Protein AF-A0A832UGS5-F1 (afdb_monomer)

pLDDT: mean 82.24, std 16.59, range [32.34, 94.75]

Structure (mmCIF, N/CA/C/O backbone):
data_AF-A0A832UGS5-F1
#
_entry.id   AF-A0A832UGS5-F1
#
loop_
_atom_site.group_PDB
_atom_site.id
_atom_site.type_symbol
_atom_site.label_atom_id
_atom_site.label_alt_id
_atom_site.label_comp_id
_atom_site.label_asym_id
_atom_site.label_entity_id
_atom_site.label_seq_id
_atom_site.pdbx_PDB_ins_code
_atom_site.Cartn_x
_atom_site.Cartn_y
_atom_site.Cartn_z
_atom_site.occupancy
_atom_site.B_iso_or_equiv
_atom_site.auth_seq_id
_atom_site.auth_comp_id
_atom_site.auth_asym_id
_atom_site.auth_atom_id
_atom_site.pdbx_PDB_model_num
ATOM 1 N N . MET A 1 1 ? 16.359 -1.338 5.028 1.00 34.03 1 MET A N 1
ATOM 2 C CA . MET A 1 1 ? 15.438 -1.754 3.945 1.00 34.03 1 MET A CA 1
ATOM 3 C C . MET A 1 1 ? 15.946 -1.133 2.652 1.00 34.03 1 MET A C 1
ATOM 5 O O . MET A 1 1 ? 15.878 0.079 2.527 1.00 34.03 1 MET A O 1
ATOM 9 N N . ASN A 1 2 ? 16.525 -1.927 1.746 1.00 32.34 2 ASN A N 1
ATOM 10 C CA . ASN A 1 2 ? 17.076 -1.449 0.470 1.00 32.34 2 ASN A CA 1
ATOM 11 C C . ASN A 1 2 ? 16.174 -1.898 -0.687 1.00 32.34 2 ASN A C 1
ATOM 13 O O . ASN A 1 2 ? 16.517 -2.808 -1.426 1.00 32.34 2 ASN A O 1
ATOM 17 N N . GLY A 1 3 ? 15.013 -1.260 -0.818 1.00 38.94 3 GLY A N 1
ATOM 18 C CA . GLY A 1 3 ? 14.150 -1.349 -1.997 1.00 38.94 3 GLY A CA 1
ATOM 19 C C . GLY A 1 3 ? 13.993 0.050 -2.573 1.00 38.94 3 GLY A C 1
ATOM 20 O O . GLY A 1 3 ? 12.975 0.701 -2.363 1.00 38.94 3 GLY A O 1
ATOM 21 N N . ARG A 1 4 ? 15.052 0.587 -3.189 1.00 42.25 4 ARG A N 1
ATOM 22 C CA . ARG A 1 4 ? 14.967 1.886 -3.864 1.00 42.25 4 ARG A CA 1
ATOM 23 C C . ARG A 1 4 ? 14.299 1.665 -5.215 1.00 42.25 4 ARG A C 1
ATOM 25 O O . ARG A 1 4 ? 14.947 1.218 -6.153 1.00 42.25 4 ARG A O 1
ATOM 32 N N . VAL A 1 5 ? 13.019 2.009 -5.307 1.00 51.41 5 VAL A N 1
ATOM 33 C CA 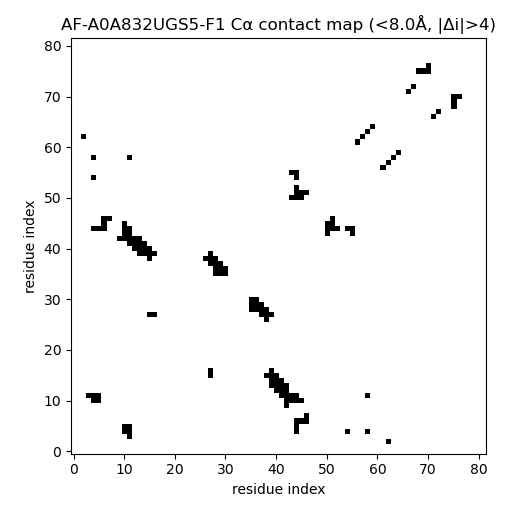. VAL A 1 5 ? 12.349 2.233 -6.588 1.00 51.41 5 VAL A CA 1
ATOM 34 C C . VAL A 1 5 ? 13.013 3.462 -7.215 1.00 51.41 5 VAL A C 1
ATOM 36 O O . VAL A 1 5 ? 12.858 4.582 -6.732 1.00 51.41 5 VAL A O 1
ATOM 39 N N . THR A 1 6 ? 13.861 3.264 -8.222 1.00 42.28 6 THR A N 1
ATOM 40 C CA . THR A 1 6 ? 14.624 4.360 -8.830 1.00 42.28 6 THR A CA 1
ATOM 41 C C . THR A 1 6 ? 13.823 5.038 -9.934 1.00 42.28 6 THR A C 1
ATOM 43 O O . THR A 1 6 ? 13.443 4.404 -10.914 1.00 42.28 6 THR A O 1
ATOM 46 N N . GLY A 1 7 ? 13.609 6.350 -9.814 1.00 43.31 7 GLY A N 1
ATOM 47 C CA . GLY A 1 7 ? 13.140 7.186 -10.915 1.00 43.31 7 GLY A CA 1
ATOM 48 C C . GLY A 1 7 ? 12.821 8.625 -10.507 1.00 43.31 7 GLY A C 1
ATOM 49 O O . GLY A 1 7 ? 12.639 8.946 -9.333 1.00 43.31 7 GLY A O 1
ATOM 50 N N . SER A 1 8 ? 12.841 9.514 -11.498 1.00 43.56 8 SER A N 1
ATOM 51 C CA . SER A 1 8 ? 12.926 10.967 -11.338 1.00 43.56 8 SER A CA 1
ATOM 52 C C . SER A 1 8 ? 11.676 11.573 -10.675 1.00 43.56 8 SER A C 1
ATOM 54 O O . SER A 1 8 ? 10.635 11.741 -11.301 1.00 43.56 8 SER A O 1
ATOM 56 N N . ARG A 1 9 ? 11.839 11.953 -9.402 1.00 45.09 9 ARG A N 1
ATOM 57 C CA . ARG A 1 9 ? 11.026 12.846 -8.549 1.00 45.09 9 ARG A CA 1
ATOM 58 C C . ARG A 1 9 ? 9.921 12.278 -7.648 1.00 45.09 9 ARG A C 1
ATOM 60 O O . ARG A 1 9 ? 9.780 12.877 -6.589 1.00 45.09 9 ARG A O 1
ATOM 67 N N . ARG A 1 10 ? 9.201 11.187 -7.953 1.00 55.03 10 ARG A N 1
ATOM 68 C CA . ARG A 1 10 ? 8.178 10.597 -7.033 1.00 55.03 10 ARG A CA 1
ATOM 69 C C . ARG A 1 10 ? 7.929 9.086 -7.200 1.00 55.03 10 ARG A C 1
ATOM 71 O O . ARG A 1 10 ? 6.934 8.551 -6.715 1.00 55.03 10 ARG A O 1
ATOM 78 N N . ASN A 1 11 ? 8.796 8.380 -7.920 1.00 56.34 11 ASN A N 1
ATOM 79 C CA . ASN A 1 11 ? 8.559 6.970 -8.233 1.00 56.34 11 ASN A CA 1
ATOM 80 C C . ASN A 1 11 ? 8.683 6.105 -6.974 1.00 56.34 11 ASN A C 1
ATOM 82 O O . ASN A 1 11 ? 9.687 6.182 -6.270 1.00 56.34 11 ASN A O 1
ATOM 86 N N . GLY A 1 12 ? 7.664 5.287 -6.705 1.00 64.94 12 GLY A N 1
ATOM 87 C CA . GLY A 1 12 ? 7.584 4.472 -5.493 1.00 64.94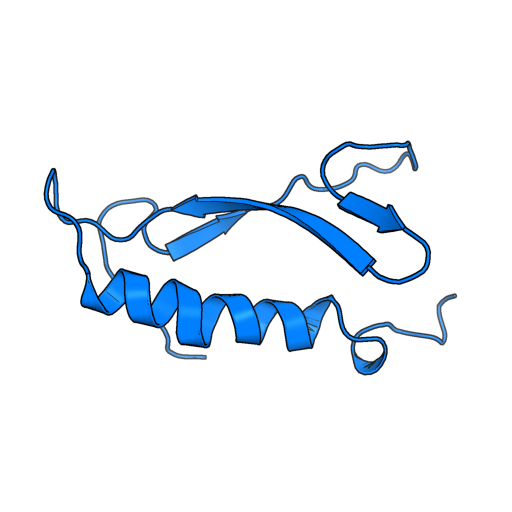 12 GLY A CA 1
ATOM 88 C C . GLY A 1 12 ? 7.185 5.245 -4.234 1.00 64.94 12 GLY A C 1
ATOM 89 O O . GLY A 1 12 ? 7.240 4.682 -3.144 1.00 64.94 12 GLY A O 1
ATOM 90 N N . GLU A 1 13 ? 6.781 6.516 -4.355 1.00 81.56 13 GLU A N 1
ATOM 91 C CA . GLU A 1 13 ? 6.181 7.254 -3.244 1.00 81.56 13 GLU A CA 1
ATOM 92 C C . GLU A 1 13 ? 4.808 6.656 -2.921 1.00 81.56 13 GLU A C 1
ATOM 94 O O . GLU A 1 13 ? 3.944 6.560 -3.795 1.00 81.56 13 GLU A O 1
ATOM 99 N N . ILE A 1 14 ? 4.609 6.266 -1.664 1.00 84.69 14 ILE A N 1
ATOM 100 C CA . ILE A 1 14 ? 3.312 5.864 -1.125 1.00 84.69 14 ILE A CA 1
ATOM 101 C C . ILE A 1 14 ? 2.905 6.940 -0.126 1.00 84.69 14 ILE A C 1
ATOM 103 O O . ILE A 1 14 ? 3.624 7.200 0.837 1.00 84.69 14 ILE A O 1
ATOM 107 N N . ALA A 1 15 ? 1.759 7.569 -0.359 1.00 88.75 15 ALA A N 1
ATOM 108 C CA . ALA A 1 15 ? 1.228 8.617 0.496 1.00 88.75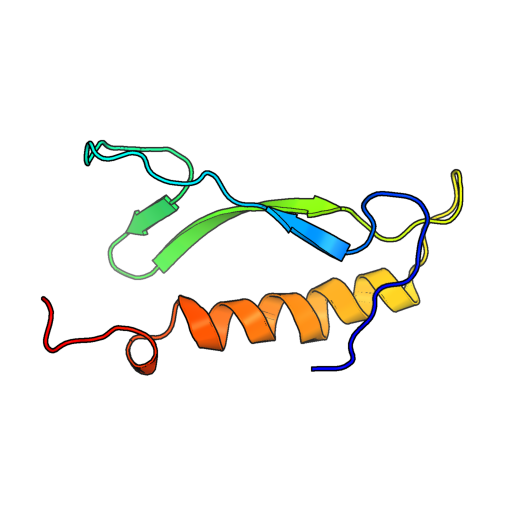 15 ALA A CA 1
ATOM 109 C C . ALA A 1 15 ? -0.209 8.300 0.906 1.00 88.75 15 ALA A C 1
ATOM 111 O O . ALA A 1 15 ? -1.007 7.790 0.122 1.00 88.75 15 ALA A O 1
ATOM 112 N N . VAL A 1 16 ? -0.548 8.647 2.140 1.00 90.19 16 VAL A N 1
ATOM 113 C CA . VAL A 1 16 ? -1.898 8.531 2.697 1.00 90.19 16 VAL A CA 1
ATOM 114 C C . VAL A 1 16 ? -2.324 9.874 3.269 1.00 90.19 16 VAL A C 1
ATOM 116 O O . VAL A 1 16 ? -1.495 10.749 3.527 1.00 90.19 16 VAL A O 1
ATOM 119 N N . GLN A 1 17 ? -3.625 10.056 3.475 1.00 89.06 17 GLN A N 1
ATOM 120 C CA . GLN A 1 17 ? -4.118 11.242 4.161 1.00 89.06 17 GLN A CA 1
ATOM 121 C C . GLN A 1 17 ? -3.722 11.189 5.644 1.00 89.06 17 GLN A C 1
ATOM 123 O O . GLN A 1 17 ? -4.296 10.420 6.413 1.00 89.06 17 GLN A O 1
ATOM 128 N N . SER A 1 18 ? -2.783 12.041 6.058 1.00 88.62 18 SER A N 1
ATOM 129 C CA . SER A 1 18 ? -2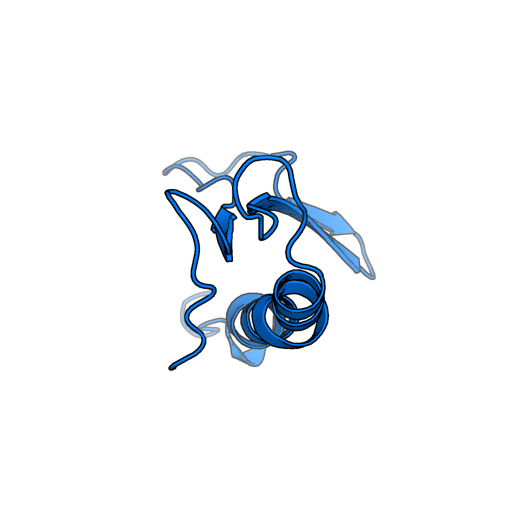.396 12.147 7.466 1.00 88.62 18 SER A CA 1
ATOM 130 C C . SER A 1 18 ? -3.540 12.705 8.327 1.00 88.62 18 SER A C 1
ATOM 132 O O . SER A 1 18 ? -4.220 13.655 7.914 1.00 88.62 18 SER A O 1
ATOM 134 N N . PRO A 1 19 ? -3.768 12.156 9.533 1.00 89.44 19 PRO A N 1
ATOM 135 C CA . PRO A 1 19 ? -4.730 12.713 10.473 1.00 89.44 19 PRO A CA 1
ATOM 136 C C . PRO A 1 1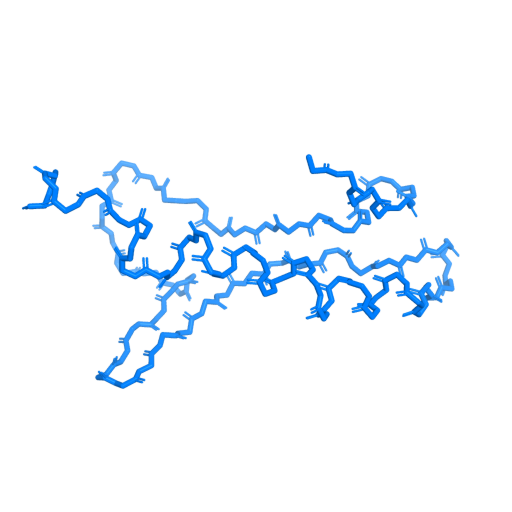9 ? -4.241 14.060 11.032 1.00 89.44 19 PRO A C 1
ATOM 138 O O . PRO A 1 19 ? -3.046 14.340 11.082 1.00 89.44 19 PRO A O 1
ATOM 141 N N . SER A 1 20 ? -5.181 14.896 11.477 1.00 88.50 20 SER A N 1
ATOM 142 C CA . SER A 1 20 ? -4.889 16.049 12.338 1.00 88.50 20 SER A CA 1
ATOM 143 C C . SER A 1 20 ? -5.190 15.704 13.799 1.00 88.50 20 SER A C 1
ATOM 145 O O . SER A 1 20 ? -5.656 14.605 14.091 1.00 88.50 20 SER A O 1
ATOM 147 N N . GLN A 1 21 ? -5.004 16.658 14.714 1.00 92.50 21 GLN A N 1
ATOM 148 C CA . GLN A 1 21 ? -5.320 16.470 16.136 1.00 92.50 21 GLN A CA 1
ATOM 149 C C . GLN A 1 21 ? -6.784 16.058 16.390 1.00 92.50 21 GLN A C 1
ATOM 151 O O . GLN A 1 21 ? -7.080 15.400 17.382 1.00 92.50 21 GLN A O 1
ATOM 156 N N . LYS A 1 22 ? -7.719 16.429 15.501 1.00 93.12 22 LYS A N 1
ATOM 157 C CA . LYS A 1 22 ? -9.138 16.084 15.648 1.00 93.12 22 LYS A CA 1
ATOM 158 C C . LYS A 1 22 ? -9.456 14.733 15.000 1.00 93.12 22 LYS A C 1
ATOM 160 O O . LYS A 1 22 ? -9.221 14.534 13.799 1.00 93.12 22 LYS A O 1
ATOM 165 N N . ILE A 1 23 ? -10.093 13.857 15.779 1.00 90.25 23 ILE A N 1
ATOM 166 C CA . ILE A 1 23 ? -10.683 12.601 15.308 1.00 90.25 23 ILE A CA 1
ATOM 167 C C . ILE A 1 23 ? -12.017 12.924 14.625 1.00 90.25 23 ILE A C 1
ATOM 169 O O . ILE A 1 23 ? -12.935 13.458 15.245 1.00 90.25 23 ILE A O 1
ATOM 173 N N . ILE A 1 24 ? -12.099 12.652 13.324 1.00 91.19 24 ILE A N 1
ATOM 174 C CA . ILE A 1 24 ? -13.299 12.844 12.502 1.00 91.19 24 ILE A CA 1
ATOM 175 C C . ILE A 1 24 ? -13.433 11.673 11.532 1.00 91.19 24 ILE A C 1
ATOM 177 O O . ILE A 1 24 ? -12.440 11.027 11.194 1.00 91.19 24 ILE A O 1
ATOM 181 N N . ILE A 1 25 ? -14.650 11.450 11.043 1.00 89.94 25 ILE A N 1
ATOM 182 C CA . ILE A 1 25 ? -14.910 10.512 9.949 1.00 89.94 25 ILE A CA 1
ATOM 183 C C . ILE A 1 25 ? -14.224 11.046 8.684 1.00 89.94 25 ILE A C 1
ATOM 185 O O . ILE A 1 25 ? -14.389 12.216 8.330 1.00 89.94 25 ILE A O 1
ATOM 189 N N . ARG A 1 26 ? -13.432 10.202 8.015 1.00 89.19 26 ARG A N 1
ATOM 190 C CA . ARG A 1 26 ? -12.690 10.542 6.791 1.00 89.19 26 ARG A CA 1
ATOM 191 C C . ARG A 1 26 ? -12.836 9.424 5.767 1.00 89.19 26 ARG A C 1
ATOM 193 O O . ARG A 1 26 ? -13.022 8.272 6.130 1.00 89.19 26 ARG A O 1
ATOM 200 N N . SER A 1 27 ? -12.700 9.769 4.492 1.00 91.31 27 SER A N 1
ATOM 201 C CA . SER A 1 27 ? -12.691 8.795 3.396 1.00 91.31 27 SER A CA 1
ATOM 202 C C . SER A 1 27 ? -11.391 7.992 3.313 1.00 91.31 27 SER A C 1
ATOM 204 O O . SER A 1 27 ? -11.401 6.906 2.749 1.00 91.31 27 SER A O 1
ATOM 206 N N . GLY A 1 28 ? -10.288 8.506 3.873 1.00 91.62 28 GLY A N 1
ATOM 207 C CA . GLY A 1 28 ? -8.961 7.884 3.789 1.00 91.62 28 GLY A CA 1
ATOM 208 C C . GLY A 1 28 ? -8.890 6.455 4.332 1.00 91.62 28 GLY A C 1
ATOM 209 O O . GLY A 1 28 ? -8.095 5.661 3.837 1.00 91.62 28 GLY A O 1
ATOM 210 N N . ILE A 1 29 ? -9.736 6.112 5.308 1.00 91.62 29 ILE A N 1
ATOM 211 C CA . ILE A 1 29 ? -9.882 4.751 5.831 1.00 91.62 29 ILE A CA 1
ATOM 212 C C . ILE A 1 29 ? -11.364 4.484 6.090 1.00 91.62 29 ILE A C 1
ATOM 214 O O . ILE A 1 29 ? -12.046 5.294 6.718 1.00 91.62 29 ILE A O 1
ATOM 218 N N . LYS A 1 30 ? -11.850 3.323 5.648 1.00 92.88 30 LYS A N 1
ATOM 219 C CA . LYS A 1 30 ? -13.182 2.809 5.963 1.00 92.88 30 LYS A CA 1
ATOM 220 C C . LYS A 1 30 ? -13.059 1.411 6.549 1.00 92.88 30 LYS A C 1
ATOM 222 O O . LYS A 1 30 ? -12.551 0.513 5.888 1.00 92.88 30 LYS A O 1
ATOM 227 N N . ILE A 1 31 ? -13.553 1.232 7.765 1.00 91.88 31 ILE A N 1
ATOM 228 C CA . ILE A 1 31 ? -13.598 -0.064 8.443 1.00 91.88 31 ILE A CA 1
ATOM 229 C C . ILE A 1 31 ? -15.046 -0.556 8.399 1.00 91.88 31 ILE A C 1
ATOM 231 O O . ILE A 1 31 ? -15.964 0.190 8.736 1.00 91.88 31 ILE A O 1
ATOM 235 N N . ASN A 1 32 ? -15.243 -1.788 7.944 1.00 92.56 32 ASN A N 1
ATOM 236 C CA . ASN A 1 32 ? -16.494 -2.537 8.039 1.00 92.56 32 ASN A CA 1
ATOM 237 C C . ASN A 1 32 ? -16.250 -3.783 8.909 1.00 92.56 32 ASN A C 1
ATOM 239 O O . ASN A 1 32 ? -15.112 -4.046 9.286 1.00 92.56 32 ASN A O 1
ATOM 243 N N . ASN A 1 33 ? -17.296 -4.566 9.181 1.00 92.56 33 ASN A N 1
ATOM 244 C CA . ASN A 1 33 ? -17.224 -5.715 10.096 1.00 92.56 33 ASN A CA 1
ATOM 245 C C . ASN A 1 33 ? -16.069 -6.685 9.787 1.00 92.56 33 ASN A C 1
ATOM 247 O O . ASN A 1 33 ? -15.356 -7.076 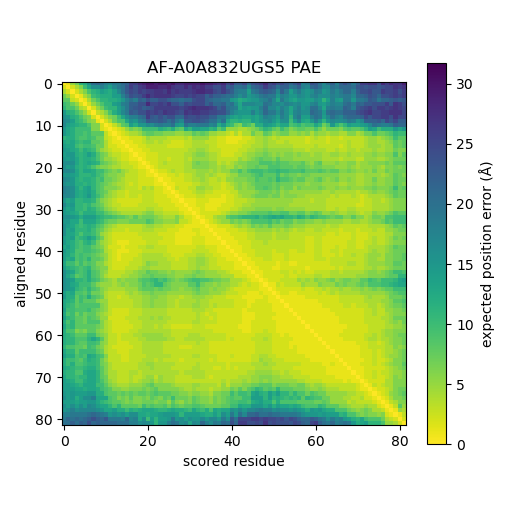10.703 1.00 92.56 33 ASN A O 1
ATOM 251 N N . ASP A 1 34 ? -15.847 -6.996 8.505 1.00 93.56 34 ASP A N 1
ATOM 252 C CA . ASP A 1 34 ? -14.903 -8.049 8.095 1.00 93.56 34 ASP A CA 1
ATOM 253 C C . ASP A 1 34 ? -13.743 -7.525 7.232 1.00 93.56 34 ASP A C 1
ATOM 255 O O . ASP A 1 34 ? -12.939 -8.296 6.713 1.00 93.56 34 ASP A O 1
ATOM 259 N N . SER A 1 35 ? -13.676 -6.212 6.988 1.00 92.31 35 SER A N 1
ATOM 260 C CA . SER A 1 35 ? -12.665 -5.641 6.092 1.00 92.31 35 SER A CA 1
ATOM 261 C C . SER A 1 35 ? -12.372 -4.178 6.375 1.00 92.31 35 SER A C 1
ATOM 263 O O . SER A 1 35 ? -13.236 -3.403 6.786 1.00 92.31 35 SER A O 1
ATOM 265 N N . MET A 1 36 ? -11.144 -3.782 6.058 1.00 91.31 36 MET A N 1
ATOM 266 C CA . MET A 1 36 ? -10.714 -2.394 6.047 1.00 91.31 36 MET A CA 1
ATOM 267 C C . MET A 1 36 ? -10.327 -1.989 4.626 1.00 91.31 36 MET A C 1
ATOM 269 O O . MET A 1 36 ? -9.603 -2.692 3.930 1.00 91.31 36 MET A O 1
ATOM 273 N N . THR A 1 37 ? -10.807 -0.830 4.195 1.00 93.56 37 THR A N 1
ATOM 274 C CA . THR A 1 37 ? -10.413 -0.178 2.948 1.00 93.56 37 THR A CA 1
ATOM 275 C C . THR A 1 37 ? -9.556 1.033 3.279 1.00 93.56 37 THR A C 1
ATOM 277 O O . THR A 1 37 ? -10.000 1.919 4.008 1.00 93.56 37 THR A O 1
ATOM 280 N N . VAL A 1 38 ? -8.350 1.091 2.719 1.00 92.00 38 VAL A N 1
ATOM 281 C CA . VAL A 1 38 ? -7.438 2.234 2.838 1.00 92.00 38 VAL A CA 1
ATOM 282 C C . VAL A 1 38 ? -7.317 2.902 1.473 1.00 92.00 38 VAL A C 1
ATOM 284 O O . VAL A 1 38 ? -7.059 2.233 0.474 1.00 92.00 38 VAL A O 1
ATOM 287 N N . ILE A 1 39 ? -7.498 4.220 1.428 1.00 94.06 39 ILE A N 1
ATOM 288 C CA . ILE A 1 39 ? -7.272 5.024 0.226 1.00 94.06 39 ILE A CA 1
ATOM 289 C C . ILE A 1 39 ? -5.875 5.634 0.315 1.00 94.06 39 ILE A C 1
ATOM 291 O O . ILE A 1 39 ? -5.554 6.353 1.262 1.00 94.06 39 ILE A O 1
ATOM 295 N N . LEU A 1 40 ? -5.053 5.359 -0.695 1.00 92.12 40 LEU A N 1
ATOM 296 C CA . 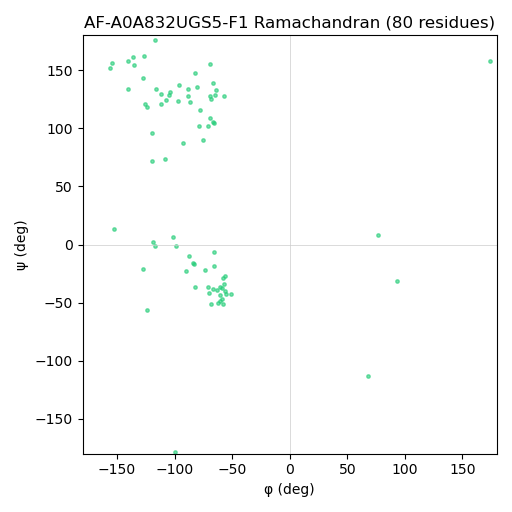LEU A 1 40 ? -3.674 5.824 -0.784 1.00 92.12 40 LEU A CA 1
ATOM 297 C C . LEU A 1 40 ? -3.351 6.332 -2.189 1.00 92.12 40 LEU A C 1
ATOM 299 O O . LEU A 1 40 ? -4.021 5.993 -3.164 1.00 92.12 40 LEU A O 1
ATOM 303 N N . PHE A 1 41 ? -2.287 7.119 -2.284 1.00 91.56 41 PHE A N 1
ATOM 304 C CA . PHE A 1 41 ? -1.634 7.478 -3.533 1.00 91.56 41 PHE A CA 1
ATOM 305 C C . PHE A 1 41 ? -0.349 6.670 -3.666 1.00 91.56 41 PHE A C 1
ATOM 307 O O . PHE A 1 41 ? 0.455 6.636 -2.738 1.00 91.56 41 PHE A O 1
ATOM 314 N N . ALA A 1 42 ? -0.145 6.056 -4.828 1.00 89.25 42 ALA A N 1
ATOM 315 C CA . ALA A 1 42 ? 1.096 5.376 -5.170 1.00 89.25 42 ALA A CA 1
ATOM 316 C C . ALA A 1 42 ? 1.650 5.961 -6.474 1.00 89.25 42 ALA A C 1
ATOM 318 O O . ALA A 1 42 ? 1.003 5.898 -7.522 1.00 89.25 42 ALA A O 1
ATOM 319 N N . GLY A 1 43 ? 2.841 6.553 -6.408 1.00 89.69 43 GLY A N 1
ATOM 320 C CA . GLY A 1 43 ? 3.559 7.055 -7.573 1.00 89.69 43 GLY A CA 1
ATOM 321 C C . GLY A 1 43 ? 4.086 5.895 -8.412 1.00 89.69 43 GLY A C 1
ATOM 322 O O . GLY A 1 43 ? 5.096 5.286 -8.055 1.00 89.69 43 GLY A O 1
ATOM 323 N N . LEU A 1 44 ? 3.408 5.584 -9.520 1.00 90.69 44 LEU A N 1
ATOM 324 C CA . LEU A 1 44 ? 3.793 4.466 -10.379 1.00 90.69 44 LEU A CA 1
ATOM 325 C C . LEU A 1 44 ? 5.179 4.689 -11.014 1.00 90.69 44 LEU A C 1
ATOM 327 O O . LEU A 1 44 ? 5.434 5.765 -11.563 1.00 90.69 44 LEU A O 1
ATOM 331 N N . PRO A 1 45 ? 6.068 3.682 -10.974 1.00 89.69 45 PRO A N 1
ATOM 332 C CA . PRO A 1 45 ? 7.372 3.742 -11.618 1.00 89.69 45 PRO A CA 1
ATOM 333 C C . PRO A 1 45 ? 7.298 4.020 -13.124 1.00 89.69 45 PRO A C 1
ATOM 335 O O . PRO A 1 45 ? 6.640 3.315 -13.891 1.00 89.69 45 PRO A O 1
ATOM 338 N N . GLY A 1 46 ? 8.040 5.033 -13.564 1.00 90.00 46 GLY A N 1
ATOM 339 C CA . GLY A 1 46 ? 8.142 5.409 -14.970 1.00 90.00 46 GLY A CA 1
ATOM 340 C C . GLY A 1 46 ? 9.442 6.132 -15.315 1.00 90.00 46 GLY A C 1
ATOM 341 O O . GLY A 1 46 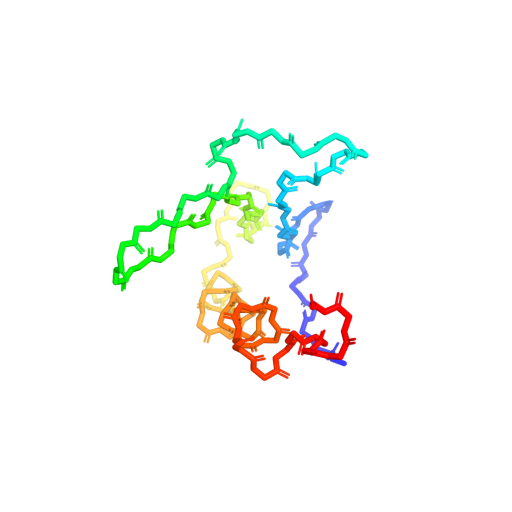? 10.083 6.749 -14.463 1.00 90.00 46 GLY A O 1
ATOM 342 N N . ASN A 1 47 ? 9.822 6.073 -16.589 1.00 87.94 47 ASN A N 1
ATOM 343 C CA . ASN A 1 47 ? 10.935 6.817 -17.166 1.00 87.94 47 ASN A CA 1
ATOM 344 C C . ASN A 1 47 ? 10.407 7.736 -18.278 1.00 87.94 47 ASN A C 1
ATOM 346 O O . ASN A 1 47 ? 10.166 7.309 -19.409 1.00 87.94 47 ASN A O 1
ATOM 350 N N . GLY A 1 48 ? 10.158 9.003 -17.937 1.00 86.75 48 GLY A N 1
ATOM 351 C CA . GLY A 1 48 ? 9.481 9.944 -18.827 1.00 86.75 48 GLY A CA 1
ATOM 352 C C . GLY A 1 48 ? 8.016 9.555 -19.037 1.00 86.75 48 GLY A C 1
ATOM 353 O O . GLY A 1 48 ? 7.222 9.626 -18.105 1.00 86.75 48 GLY A O 1
ATOM 354 N N . ARG A 1 49 ? 7.655 9.162 -20.265 1.00 87.31 49 ARG A N 1
ATOM 355 C CA . ARG A 1 49 ? 6.298 8.694 -20.619 1.00 87.31 49 ARG A CA 1
ATOM 356 C C . ARG A 1 49 ? 6.171 7.167 -20.654 1.00 87.31 49 ARG A C 1
ATOM 358 O O . ARG A 1 49 ? 5.089 6.661 -20.931 1.00 87.31 49 ARG A O 1
ATOM 365 N N . SER A 1 50 ? 7.259 6.446 -20.392 1.00 91.62 50 SER A N 1
ATOM 366 C CA . SER A 1 50 ? 7.283 4.984 -20.404 1.00 91.62 50 SER A CA 1
ATOM 367 C C . SER A 1 50 ? 7.089 4.430 -18.997 1.00 91.62 50 SER A C 1
ATOM 369 O O . SER A 1 50 ? 7.695 4.929 -18.049 1.00 91.62 50 SER A O 1
ATOM 371 N N . VAL A 1 51 ? 6.278 3.381 -18.863 1.00 91.06 51 VAL A N 1
ATOM 372 C CA . VAL A 1 51 ? 6.069 2.672 -17.592 1.00 91.06 51 VAL A CA 1
ATOM 373 C C . VAL A 1 51 ? 7.215 1.692 -17.347 1.00 91.06 51 VAL A C 1
ATOM 375 O O . VAL A 1 51 ? 7.610 0.951 -18.246 1.00 91.06 51 VAL A O 1
ATOM 378 N N . LEU A 1 52 ? 7.727 1.675 -16.118 1.00 92.62 52 LEU A N 1
ATOM 379 C CA . LEU A 1 52 ? 8.752 0.742 -15.659 1.00 92.62 52 LEU A CA 1
ATOM 380 C C . LEU A 1 52 ? 8.071 -0.477 -15.019 1.00 92.62 52 LEU A C 1
ATOM 382 O O . LEU A 1 52 ? 7.766 -0.497 -13.829 1.00 92.62 52 LEU A O 1
ATOM 386 N N . ALA A 1 53 ? 7.734 -1.466 -15.851 1.00 93.75 53 ALA A N 1
ATOM 387 C CA . ALA A 1 53 ? 6.855 -2.568 -15.458 1.00 93.75 53 ALA A CA 1
ATOM 388 C C . ALA A 1 53 ? 7.424 -3.450 -14.333 1.00 93.75 53 ALA A C 1
ATOM 390 O O . ALA A 1 53 ? 6.668 -3.852 -13.452 1.00 93.75 53 ALA A O 1
ATOM 391 N N . GLN A 1 54 ? 8.730 -3.733 -14.335 1.00 91.44 54 GLN A N 1
ATOM 392 C CA . GLN A 1 54 ? 9.351 -4.576 -13.304 1.00 91.44 54 GLN A CA 1
ATOM 393 C C . GLN A 1 54 ? 9.316 -3.896 -11.933 1.00 91.44 54 GLN A C 1
ATOM 395 O O . GLN A 1 54 ? 9.021 -4.509 -10.914 1.00 91.44 54 GLN A O 1
ATOM 400 N N . GLU A 1 55 ? 9.523 -2.589 -11.915 1.00 89.81 55 GLU A N 1
ATOM 401 C CA . GLU A 1 55 ? 9.469 -1.756 -10.729 1.00 89.81 55 GLU A CA 1
ATOM 402 C C . GLU A 1 55 ? 8.032 -1.607 -10.222 1.00 89.81 55 GLU A C 1
ATOM 404 O O . GLU A 1 55 ? 7.806 -1.611 -9.013 1.00 89.81 55 GLU A O 1
ATOM 409 N N . CYS A 1 56 ? 7.045 -1.525 -11.123 1.00 92.44 56 CYS A N 1
ATOM 410 C CA . CYS A 1 56 ? 5.633 -1.611 -10.750 1.00 92.44 56 CYS A CA 1
ATOM 411 C C . CYS A 1 56 ? 5.316 -2.958 -10.092 1.00 92.44 56 CYS A C 1
ATOM 413 O O . CYS A 1 56 ? 4.624 -2.982 -9.079 1.00 92.44 56 CYS A O 1
ATOM 415 N N . ILE A 1 57 ? 5.826 -4.068 -10.637 1.00 94.75 57 ILE A N 1
ATOM 416 C CA . ILE A 1 57 ? 5.634 -5.394 -10.039 1.00 94.75 57 ILE A CA 1
ATOM 417 C C . ILE A 1 57 ? 6.187 -5.392 -8.613 1.00 94.75 57 ILE A C 1
ATOM 419 O O . ILE A 1 57 ? 5.424 -5.670 -7.696 1.00 94.75 57 ILE A O 1
ATOM 423 N N . LEU A 1 58 ? 7.433 -4.954 -8.404 1.00 90.75 58 LEU A N 1
ATOM 424 C CA . LEU A 1 58 ? 8.037 -4.842 -7.068 1.00 90.75 58 LEU A CA 1
ATOM 425 C C . LEU A 1 58 ? 7.217 -3.956 -6.113 1.00 90.75 58 LEU A C 1
ATOM 427 O O . LEU A 1 58 ? 7.046 -4.290 -4.939 1.00 90.75 58 LEU A O 1
ATOM 431 N N . LEU A 1 59 ? 6.674 -2.837 -6.606 1.00 90.44 59 LEU A N 1
ATOM 432 C CA . LEU A 1 59 ? 5.801 -1.960 -5.821 1.00 90.44 59 LEU A CA 1
ATOM 433 C C . LEU A 1 59 ? 4.564 -2.713 -5.301 1.00 90.44 59 LEU A C 1
ATOM 435 O O . LEU A 1 59 ? 4.233 -2.590 -4.122 1.00 90.44 59 LEU A O 1
ATOM 439 N N . PHE A 1 60 ? 3.894 -3.486 -6.159 1.00 92.44 60 PHE A N 1
ATOM 440 C CA . PHE A 1 60 ? 2.656 -4.188 -5.812 1.00 92.44 60 PHE A CA 1
ATOM 441 C C . PHE A 1 60 ? 2.874 -5.514 -5.080 1.00 92.44 60 PHE A C 1
ATOM 443 O O . PHE A 1 60 ? 2.075 -5.845 -4.209 1.00 92.44 60 PHE A O 1
ATOM 450 N N . SER A 1 61 ? 3.912 -6.278 -5.422 1.00 93.94 61 SER A N 1
ATOM 451 C CA . SER A 1 61 ? 4.136 -7.617 -4.866 1.00 93.94 61 SER A CA 1
ATOM 452 C C . SER A 1 61 ? 4.981 -7.619 -3.600 1.00 93.94 61 SER A C 1
ATOM 454 O O . SER A 1 61 ? 4.889 -8.565 -2.825 1.00 93.94 61 SER A O 1
ATOM 456 N N . GLU A 1 62 ? 5.799 -6.587 -3.375 1.00 90.50 62 GLU A N 1
ATOM 457 C CA . GLU A 1 62 ? 6.724 -6.554 -2.239 1.00 90.50 62 GLU A CA 1
ATOM 458 C C . GLU A 1 62 ? 6.513 -5.325 -1.360 1.00 90.50 62 GLU A C 1
ATOM 460 O O . GLU A 1 62 ? 6.254 -5.456 -0.162 1.00 90.50 62 GLU A O 1
ATOM 465 N N . LEU A 1 63 ? 6.601 -4.122 -1.935 1.00 88.56 63 LEU A N 1
ATOM 466 C CA . LEU A 1 63 ? 6.634 -2.897 -1.135 1.00 88.56 63 LEU A CA 1
ATOM 467 C C . LEU A 1 63 ? 5.299 -2.627 -0.430 1.00 88.56 63 LEU A C 1
ATOM 469 O O . LEU A 1 63 ? 5.289 -2.419 0.783 1.00 88.56 63 LEU A O 1
ATOM 473 N N . LEU A 1 64 ? 4.184 -2.644 -1.167 1.00 90.31 64 LEU A N 1
ATOM 474 C CA . LEU A 1 64 ? 2.853 -2.410 -0.602 1.00 90.31 64 LEU A CA 1
ATOM 475 C C . LEU A 1 64 ? 2.464 -3.474 0.445 1.00 90.31 64 LEU A C 1
ATOM 477 O O . LEU A 1 64 ? 2.148 -3.073 1.568 1.00 90.31 64 LEU A O 1
ATOM 481 N N . PRO A 1 65 ? 2.577 -4.791 0.167 1.00 91.69 65 PRO A N 1
ATOM 482 C CA . PRO A 1 65 ? 2.352 -5.825 1.176 1.00 91.69 65 PRO A CA 1
ATOM 483 C C . PRO A 1 65 ? 3.214 -5.656 2.426 1.00 91.69 65 PRO A C 1
ATOM 485 O O . PRO A 1 65 ? 2.702 -5.743 3.538 1.00 91.69 65 PRO A O 1
ATOM 488 N N . SER A 1 66 ? 4.502 -5.324 2.271 1.00 89.44 66 SER A N 1
ATOM 489 C CA . SER A 1 66 ? 5.393 -5.104 3.418 1.00 89.44 66 SER A CA 1
ATOM 490 C C . SER A 1 66 ? 4.924 -3.963 4.326 1.00 89.44 66 SER A C 1
ATOM 492 O O . SER A 1 66 ? 5.081 -4.043 5.545 1.00 89.44 66 SER A O 1
ATOM 494 N N . VAL A 1 67 ? 4.358 -2.897 3.752 1.00 88.56 67 VAL A N 1
ATOM 495 C CA . VAL A 1 67 ? 3.788 -1.784 4.524 1.00 88.56 67 VAL A CA 1
ATOM 496 C C . VAL A 1 67 ? 2.510 -2.218 5.240 1.00 88.56 67 VAL A C 1
ATOM 498 O O . VAL A 1 67 ? 2.330 -1.869 6.404 1.00 88.56 67 VAL A O 1
ATOM 501 N N . TRP A 1 68 ? 1.641 -2.995 4.590 1.00 89.31 68 TRP A N 1
ATOM 502 C CA . TRP A 1 68 ? 0.403 -3.474 5.211 1.00 89.31 68 TRP A CA 1
ATOM 503 C C . TRP A 1 68 ? 0.677 -4.335 6.441 1.00 89.31 68 TRP A C 1
ATOM 505 O O . TRP A 1 68 ? 0.141 -4.041 7.505 1.00 89.31 68 TRP A O 1
ATOM 515 N N . GLU A 1 69 ? 1.575 -5.315 6.336 1.00 88.94 69 GLU A N 1
ATOM 516 C CA . GLU A 1 69 ? 1.933 -6.191 7.461 1.00 88.94 69 GLU A CA 1
ATOM 517 C C . GLU A 1 69 ? 2.477 -5.405 8.662 1.00 88.94 69 GLU A C 1
ATOM 519 O O . GLU A 1 69 ? 2.182 -5.709 9.815 1.00 88.94 69 GLU A O 1
ATOM 524 N N . LYS A 1 70 ? 3.247 -4.343 8.402 1.00 87.88 70 LYS A N 1
ATOM 525 C CA . LYS A 1 70 ? 3.885 -3.537 9.451 1.00 87.88 70 LYS A CA 1
ATOM 526 C C . LYS A 1 70 ? 3.000 -2.469 10.072 1.00 87.88 70 LYS A C 1
ATOM 528 O O . LYS A 1 70 ? 3.405 -1.913 11.087 1.00 87.88 70 LYS A O 1
ATOM 533 N N . CYS A 1 71 ? 1.890 -2.103 9.441 1.00 87.06 71 CYS A N 1
ATOM 534 C CA . CYS A 1 71 ? 1.096 -0.946 9.866 1.00 87.06 71 CYS A CA 1
ATOM 535 C C . CYS A 1 71 ? -0.386 -1.257 10.078 1.00 87.06 71 CYS A C 1
ATOM 537 O O . CYS A 1 71 ? -1.075 -0.475 10.726 1.00 87.06 71 CYS A O 1
ATOM 539 N N . LEU A 1 72 ? -0.895 -2.336 9.483 1.00 87.50 72 LEU A N 1
ATOM 540 C CA . LEU A 1 72 ? -2.314 -2.698 9.496 1.00 87.50 72 LEU A CA 1
ATOM 541 C C . LEU A 1 72 ? -2.568 -4.041 10.198 1.00 87.50 72 LEU A C 1
ATOM 543 O O . LEU A 1 72 ? -3.723 -4.448 10.308 1.00 87.50 72 LEU A O 1
ATOM 547 N N . SER A 1 73 ? -1.520 -4.716 10.681 1.00 85.06 73 SER A N 1
ATOM 548 C CA . SER A 1 73 ? -1.647 -5.904 11.531 1.00 85.06 73 SER A CA 1
ATOM 549 C C . SER A 1 73 ? -1.891 -5.509 12.989 1.00 85.06 73 SER A C 1
ATOM 551 O O . SER A 1 73 ? -1.346 -4.513 13.468 1.00 85.06 73 SER A O 1
ATOM 553 N N . ALA A 1 74 ? -2.652 -6.319 13.726 1.00 82.94 74 ALA A N 1
ATOM 554 C CA . ALA A 1 74 ? -2.841 -6.134 15.166 1.00 82.94 74 ALA A CA 1
ATOM 555 C C . ALA A 1 74 ? -1.505 -6.143 15.929 1.00 82.94 74 ALA A C 1
ATOM 557 O O . ALA A 1 74 ? -1.332 -5.365 16.862 1.00 82.94 74 ALA A O 1
ATOM 558 N N . ASP A 1 75 ? -0.537 -6.940 15.467 1.00 84.06 75 ASP A N 1
ATOM 559 C CA . ASP A 1 75 ? 0.804 -7.032 16.059 1.00 84.06 75 ASP A CA 1
ATOM 560 C C . ASP A 1 75 ? 1.607 -5.728 15.932 1.00 84.06 75 ASP A C 1
ATOM 562 O O . ASP A 1 75 ? 2.595 -5.528 16.637 1.00 84.06 75 ASP A O 1
ATOM 566 N N . SER A 1 76 ? 1.200 -4.841 15.019 1.00 83.50 76 SER A N 1
ATOM 567 C CA . SER A 1 76 ? 1.835 -3.536 14.820 1.00 83.50 76 SER A CA 1
ATOM 568 C C . SER A 1 76 ? 1.279 -2.430 15.718 1.00 83.50 76 SER A C 1
ATOM 570 O O . SER A 1 76 ? 1.858 -1.344 15.770 1.00 83.50 76 SER A O 1
ATOM 572 N N . LEU A 1 77 ? 0.172 -2.685 16.421 1.00 83.56 77 LEU A N 1
ATOM 573 C CA . LEU A 1 77 ? -0.450 -1.720 17.320 1.00 83.56 77 LEU A CA 1
ATOM 574 C C . LEU A 1 77 ? 0.164 -1.836 18.715 1.00 83.56 77 LEU A C 1
ATOM 576 O O . LEU A 1 77 ? 0.285 -2.933 19.262 1.00 83.56 77 LEU A O 1
ATOM 580 N N . ASP A 1 78 ? 0.502 -0.701 19.329 1.00 79.81 78 ASP A N 1
ATOM 581 C CA . ASP A 1 78 ? 0.837 -0.691 20.751 1.00 79.81 78 ASP A CA 1
ATOM 582 C C . ASP A 1 78 ? -0.449 -0.812 21.573 1.00 79.81 78 ASP A C 1
ATOM 584 O O . ASP A 1 78 ? -1.099 0.169 21.930 1.00 79.81 78 ASP A O 1
ATOM 588 N N . LEU A 1 79 ? -0.829 -2.056 21.859 1.00 74.00 79 LEU A N 1
ATOM 589 C CA . LEU A 1 79 ? -2.027 -2.378 22.632 1.00 74.00 79 LEU A CA 1
ATOM 590 C C . LEU A 1 79 ? -1.950 -1.901 24.092 1.00 74.00 79 LEU A C 1
ATOM 592 O O . LEU A 1 79 ? -2.935 -2.029 24.810 1.00 74.00 79 LEU A O 1
ATOM 596 N N . LYS A 1 80 ? -0.802 -1.385 24.557 1.00 73.88 80 LYS A N 1
ATOM 597 C CA . LYS A 1 80 ? -0.668 -0.801 25.900 1.00 73.88 80 LYS A CA 1
ATOM 598 C C . LYS A 1 80 ? -1.106 0.663 25.955 1.00 73.88 80 LYS A C 1
ATOM 600 O O . LYS A 1 80 ? -1.303 1.173 27.055 1.00 73.88 80 LYS A O 1
ATOM 605 N N . GLU A 1 81 ? -1.241 1.325 24.805 1.00 63.94 81 GLU A N 1
ATOM 606 C CA . GLU A 1 81 ? -1.705 2.715 24.691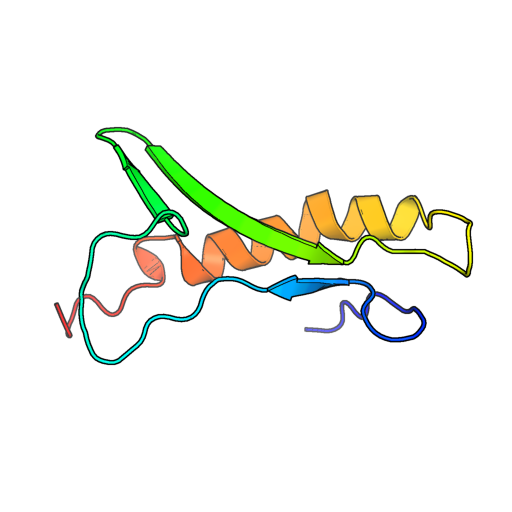 1.00 63.94 81 GLU A CA 1
ATOM 607 C C . GLU A 1 81 ? -3.184 2.839 24.264 1.00 63.94 81 GLU A C 1
ATOM 609 O O . GLU A 1 81 ? -3.664 3.952 24.036 1.00 63.94 81 GLU A O 1
ATOM 614 N N . ILE A 1 82 ? -3.911 1.718 24.171 1.00 55.12 82 ILE A N 1
ATOM 615 C CA . ILE A 1 82 ? -5.361 1.655 23.897 1.00 55.12 82 ILE A CA 1
ATOM 616 C C . ILE A 1 82 ? -6.119 1.409 25.202 1.00 55.12 82 ILE A C 1
ATOM 618 O O . ILE A 1 82 ? -7.137 2.105 25.422 1.00 55.12 82 ILE A O 1
#

Secondary structure (DSSP, 8-state):
-------TTTTT-EEE----SS----TTEEEETTEEEE-EEE---EETTEE-HHHHHHIIIIIHHHHHHHHSSGGGS-TT--

Solvent-accessible surface area (backbone atoms only — not comparable to full-atom values): 5345 Å² total; per-residue (Å²): 137,93,79,80,57,83,44,92,89,49,28,63,43,74,46,64,77,77,82,66,98,69,91,71,95,57,83,45,53,46,77,55,99,88,49,73,48,76,49,70,48,70,35,71,34,39,64,90,94,42,74,37,63,70,56,40,46,45,44,63,74,45,52,49,53,54,50,42,60,58,68,71,33,75,89,52,51,68,74,88,82,111

Mean predicted aligned error: 7.23 Å

Nearest PDB structures (foldseek):
  2rf8-assembly1_B  TM=2.328E-01  e=7.552E+00  unclassified

Foldseek 3Di:
DPPDLDDPDQAQPKAFDDDDPDDDDDPQWDDDPPDIDGDIDHRFRDDVPGGPVVSNCCSPVPVVVVCCCCPVDPVNDPPVVD

Sequence (82 aa):
MNGRVTGSRRNGEIAVQSPSQKIIIRSGIKINNDSMTVILFAGLPGNGRSVLAQECILLFSELLPSVWEKCLSADSLDLKEI

Radius of gyration: 15.48 Å; Cα contacts (8 Å, |Δi|>4): 73; chains: 1; bounding box: 34×24×46 Å